Protein AF-A0A935KXL4-F1 (afdb_monomer)

Mean predicted aligned error: 6.33 Å

Solvent-accessible surface area (backbone atoms only — not comparable to full-atom values): 4352 Å² total; per-residue (Å²): 134,76,74,74,71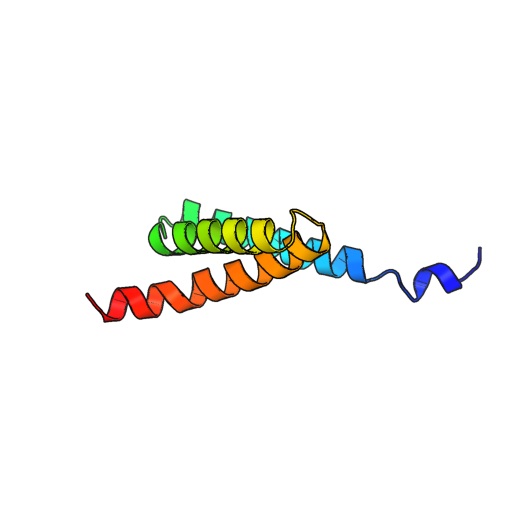,68,81,73,62,56,59,67,56,54,43,50,52,50,47,48,49,36,52,52,51,43,51,53,24,59,76,68,66,37,54,71,28,34,53,43,22,54,49,42,24,54,52,43,16,56,76,43,73,70,34,74,69,20,47,48,54,9,29,55,51,8,53,51,44,28,65,50,50,49,60,57,57,66,71,76,110

Structure (mmCIF, N/CA/C/O backbone):
data_AF-A0A935KXL4-F1
#
_entry.id   AF-A0A935KXL4-F1
#
loop_
_atom_site.group_PDB
_atom_site.id
_atom_site.type_symbol
_atom_site.label_atom_id
_atom_site.label_alt_id
_atom_site.label_comp_id
_atom_site.label_asym_id
_atom_site.label_entity_id
_atom_site.label_seq_id
_atom_site.pdbx_PDB_ins_code
_atom_site.Cartn_x
_atom_site.Cartn_y
_atom_site.Cartn_z
_atom_site.occupancy
_atom_site.B_iso_or_equiv
_atom_site.auth_seq_id
_atom_site.auth_comp_id
_atom_site.auth_asym_id
_atom_site.auth_atom_id
_atom_site.pdbx_PDB_model_num
ATOM 1 N N . MET A 1 1 ? 37.044 6.774 -13.013 1.00 42.56 1 MET A N 1
ATOM 2 C CA . MET A 1 1 ? 35.635 6.537 -12.626 1.00 42.56 1 MET A CA 1
ATOM 3 C C . MET A 1 1 ? 34.801 7.646 -13.236 1.00 42.56 1 MET A C 1
ATOM 5 O O . MET A 1 1 ? 34.970 8.794 -12.852 1.00 42.56 1 MET A O 1
ATOM 9 N N . ASN A 1 2 ? 34.010 7.320 -14.258 1.00 43.16 2 ASN A N 1
ATOM 10 C CA . ASN A 1 2 ? 33.217 8.297 -15.000 1.00 43.16 2 ASN A CA 1
ATOM 11 C C . ASN A 1 2 ? 31.969 8.688 -14.199 1.00 43.16 2 ASN A C 1
ATOM 13 O O . ASN A 1 2 ? 31.183 7.838 -13.791 1.00 43.16 2 ASN A O 1
ATOM 17 N N . ILE A 1 3 ? 31.794 9.992 -14.011 1.00 58.44 3 ILE A N 1
ATOM 18 C CA . ILE A 1 3 ? 30.760 10.651 -13.196 1.00 58.44 3 ILE A CA 1
ATOM 19 C C . ILE A 1 3 ? 29.366 10.545 -13.868 1.00 58.44 3 ILE A C 1
ATOM 21 O O . ILE A 1 3 ? 28.346 10.922 -13.301 1.00 58.44 3 ILE A O 1
ATOM 25 N N . SER A 1 4 ? 29.295 9.964 -15.070 1.00 54.34 4 SER A N 1
ATOM 26 C CA . SER A 1 4 ? 28.075 9.776 -15.860 1.00 54.34 4 SER A CA 1
ATOM 27 C C . SER A 1 4 ? 27.140 8.668 -15.355 1.00 54.34 4 SER A C 1
ATOM 29 O O . SER A 1 4 ? 25.965 8.689 -15.701 1.00 54.34 4 SER A O 1
ATOM 31 N N . LEU A 1 5 ? 27.597 7.751 -14.490 1.00 55.50 5 LEU A N 1
ATOM 32 C CA . LEU A 1 5 ? 26.715 6.783 -13.809 1.00 55.50 5 LEU A CA 1
ATOM 33 C C . LEU A 1 5 ? 25.924 7.404 -12.643 1.00 55.50 5 LEU A C 1
ATOM 35 O O . LEU A 1 5 ? 24.990 6.785 -12.142 1.00 55.50 5 LEU A O 1
ATOM 39 N N . LEU A 1 6 ? 26.288 8.616 -12.209 1.00 54.91 6 LEU A N 1
ATOM 40 C CA . LEU A 1 6 ? 25.691 9.278 -11.045 1.00 54.91 6 LEU A CA 1
ATOM 41 C C . LEU A 1 6 ? 24.454 10.131 -11.394 1.00 54.91 6 LEU A C 1
ATOM 43 O O . LEU A 1 6 ? 23.706 10.516 -10.501 1.00 54.91 6 LEU A O 1
ATOM 47 N N . HIS A 1 7 ? 24.237 10.454 -12.676 1.00 55.12 7 HIS A N 1
ATOM 48 C CA . HIS A 1 7 ? 23.179 11.382 -13.113 1.00 55.12 7 HIS A CA 1
ATOM 49 C C . HIS A 1 7 ? 21.843 10.692 -13.469 1.00 55.12 7 HIS A C 1
ATOM 51 O O . HIS A 1 7 ? 20.881 11.370 -13.810 1.00 55.12 7 HIS A O 1
ATOM 57 N N . SER A 1 8 ? 21.759 9.357 -13.360 1.00 54.66 8 SER A N 1
ATOM 58 C CA . SER A 1 8 ? 20.538 8.560 -13.619 1.00 54.66 8 SER A CA 1
ATOM 59 C C . SER A 1 8 ? 20.095 7.693 -12.420 1.00 54.66 8 SER A C 1
ATOM 61 O O . SER A 1 8 ? 19.123 6.949 -12.505 1.00 54.66 8 SER A O 1
ATOM 63 N N . SER A 1 9 ? 20.774 7.785 -11.273 1.00 68.44 9 SER A N 1
ATOM 64 C CA . SER A 1 9 ? 20.767 6.746 -10.229 1.00 68.44 9 SER A CA 1
ATOM 65 C C . SER A 1 9 ? 19.938 7.065 -8.974 1.00 68.44 9 SER A C 1
ATOM 67 O O . SER A 1 9 ? 20.195 6.502 -7.911 1.00 68.44 9 SER A O 1
ATOM 69 N N . MET A 1 10 ? 18.964 7.977 -9.054 1.00 78.62 10 MET A N 1
ATOM 70 C CA . MET A 1 10 ? 18.089 8.322 -7.914 1.00 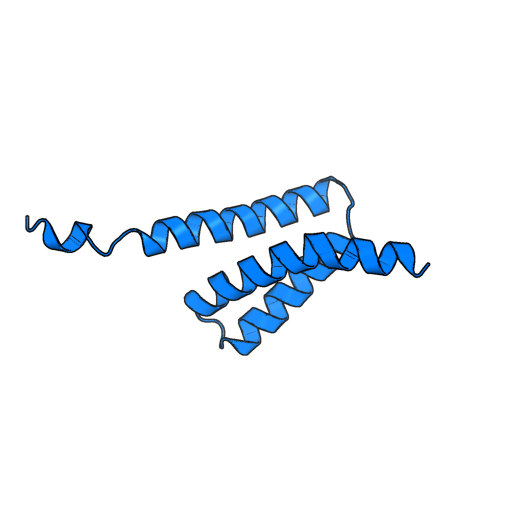78.62 10 MET A CA 1
ATOM 71 C C . MET A 1 10 ? 16.785 7.510 -7.878 1.00 78.62 10 MET A C 1
ATOM 73 O O . MET A 1 10 ? 16.181 7.379 -6.814 1.00 78.62 10 MET A O 1
ATOM 77 N N . GLU A 1 11 ? 16.353 6.934 -9.005 1.00 82.94 11 GLU A N 1
ATOM 78 C CA . GLU A 1 11 ? 15.112 6.145 -9.085 1.00 82.94 11 GLU A CA 1
ATOM 79 C C . GLU A 1 11 ? 15.049 4.996 -8.064 1.00 82.94 11 GLU A C 1
ATOM 81 O O . GLU A 1 11 ? 14.033 4.891 -7.376 1.00 82.94 11 GLU A O 1
ATOM 86 N N . PRO A 1 12 ? 16.111 4.187 -7.853 1.00 86.69 12 PRO A N 1
ATOM 87 C CA . PRO A 1 12 ? 16.059 3.103 -6.872 1.00 86.69 12 PRO A CA 1
ATOM 88 C C . PRO A 1 12 ? 15.888 3.604 -5.434 1.00 86.69 12 PRO A C 1
ATOM 90 O O . PRO A 1 12 ? 15.228 2.951 -4.628 1.00 86.69 12 PRO A O 1
ATOM 93 N N . LEU A 1 13 ? 16.451 4.773 -5.111 1.00 88.75 13 LEU A N 1
ATOM 94 C CA . LEU A 1 13 ? 16.283 5.406 -3.802 1.00 88.75 13 LEU A CA 1
ATOM 95 C C . LEU A 1 13 ? 14.843 5.881 -3.606 1.00 88.75 13 LEU A C 1
ATOM 97 O O . LEU A 1 13 ? 14.245 5.587 -2.573 1.00 88.75 13 LEU A O 1
ATOM 101 N N . LEU A 1 14 ? 14.260 6.551 -4.605 1.00 87.88 14 LEU A N 1
ATOM 102 C CA . LEU A 1 14 ? 12.856 6.970 -4.562 1.00 87.88 14 LEU A CA 1
ATOM 103 C C . LEU A 1 14 ? 11.912 5.768 -4.451 1.00 87.88 14 LEU A C 1
ATOM 105 O O . LEU A 1 14 ? 10.997 5.779 -3.626 1.00 87.88 14 LEU A O 1
ATOM 109 N N . TYR A 1 15 ? 12.161 4.707 -5.220 1.00 89.94 15 TYR A N 1
ATOM 110 C CA . TYR A 1 15 ? 11.412 3.456 -5.120 1.00 89.94 15 TYR A CA 1
ATOM 111 C C . TYR A 1 15 ? 11.529 2.841 -3.731 1.00 89.94 15 TYR A C 1
ATOM 113 O O . TYR A 1 15 ? 10.510 2.509 -3.128 1.00 89.94 15 TYR A O 1
ATOM 121 N N . GLY A 1 16 ? 12.748 2.746 -3.197 1.00 91.06 16 GLY A N 1
ATOM 122 C CA . GLY A 1 16 ? 13.001 2.226 -1.859 1.00 91.06 16 GLY A CA 1
ATOM 123 C C . GLY A 1 16 ? 12.245 2.999 -0.782 1.00 91.06 16 GLY A C 1
ATOM 124 O O . GLY A 1 16 ? 11.576 2.387 0.047 1.00 91.06 16 GLY A O 1
ATOM 125 N N . VAL A 1 17 ? 12.276 4.335 -0.828 1.00 94.94 17 VAL A N 1
ATOM 126 C CA . VAL A 1 17 ? 11.555 5.191 0.127 1.00 94.94 17 VAL A CA 1
ATOM 127 C C . VAL A 1 17 ? 10.048 4.968 0.038 1.00 94.94 17 VAL A C 1
ATOM 129 O O . VAL A 1 17 ? 9.400 4.780 1.064 1.00 94.94 17 VAL A O 1
ATOM 132 N N . ILE A 1 18 ? 9.472 4.944 -1.163 1.00 95.62 18 ILE A N 1
ATOM 133 C CA . ILE A 1 18 ? 8.021 4.778 -1.330 1.00 95.62 18 ILE A CA 1
ATOM 134 C C . ILE A 1 18 ? 7.560 3.384 -0.902 1.00 95.62 18 ILE A C 1
ATOM 136 O O . ILE A 1 18 ? 6.564 3.264 -0.190 1.00 95.62 18 ILE A O 1
ATOM 140 N N . ILE A 1 19 ? 8.298 2.337 -1.275 1.00 94.38 19 ILE A N 1
ATOM 141 C CA . ILE A 1 19 ? 8.002 0.962 -0.854 1.00 94.38 19 ILE A CA 1
ATOM 142 C C . ILE A 1 19 ? 8.111 0.840 0.669 1.00 94.38 19 ILE A C 1
ATOM 144 O O . ILE A 1 19 ? 7.218 0.284 1.310 1.00 94.38 19 ILE A O 1
ATOM 148 N N . PHE A 1 20 ? 9.155 1.422 1.264 1.00 96.50 20 PHE A N 1
ATOM 149 C CA . PHE A 1 20 ? 9.318 1.469 2.713 1.00 96.50 20 PHE A CA 1
ATOM 150 C C . PHE A 1 20 ? 8.144 2.178 3.396 1.00 96.50 20 PHE A C 1
ATOM 152 O O . PHE A 1 20 ? 7.598 1.649 4.362 1.00 96.50 20 PHE A O 1
ATOM 159 N N . LEU A 1 21 ? 7.702 3.328 2.876 1.00 97.19 21 LEU A N 1
ATOM 160 C CA . LEU A 1 21 ? 6.520 4.029 3.383 1.00 97.19 21 LEU A CA 1
ATOM 161 C C . LEU A 1 21 ? 5.255 3.172 3.264 1.00 97.19 21 LEU A C 1
ATOM 163 O O . LEU A 1 21 ? 4.450 3.164 4.192 1.00 97.19 21 LEU A O 1
ATOM 167 N N . GLY A 1 22 ? 5.100 2.411 2.177 1.00 96.12 22 GLY A N 1
ATOM 168 C CA . GLY A 1 22 ? 4.032 1.421 2.009 1.00 96.12 22 GLY A CA 1
ATOM 169 C C . GLY A 1 22 ? 4.001 0.394 3.138 1.00 96.12 22 GLY A C 1
ATOM 170 O O . GLY A 1 22 ? 2.978 0.209 3.800 1.00 96.12 22 GLY A O 1
ATOM 171 N N . ILE A 1 23 ? 5.147 -0.230 3.408 1.00 95.50 23 ILE A N 1
ATOM 172 C CA . ILE A 1 23 ? 5.289 -1.242 4.462 1.00 95.50 23 ILE A CA 1
ATOM 173 C C . ILE A 1 23 ? 5.084 -0.620 5.850 1.00 95.50 23 ILE A C 1
ATOM 175 O O . ILE A 1 23 ? 4.337 -1.164 6.664 1.00 95.50 23 ILE A O 1
ATOM 179 N N . ALA A 1 24 ? 5.699 0.534 6.120 1.00 97.12 24 ALA A N 1
ATOM 180 C CA . ALA A 1 24 ? 5.567 1.248 7.388 1.00 97.12 24 ALA A CA 1
ATOM 181 C C . ALA A 1 24 ? 4.113 1.676 7.649 1.00 97.12 24 ALA A C 1
ATOM 183 O O . ALA A 1 24 ? 3.609 1.529 8.763 1.00 97.12 24 ALA A O 1
ATOM 184 N N . SER A 1 25 ? 3.414 2.147 6.613 1.00 97.12 25 SER A N 1
ATOM 185 C CA . SER A 1 25 ? 1.991 2.489 6.651 1.00 97.12 25 SER A CA 1
ATOM 186 C C . SER A 1 25 ? 1.129 1.274 6.996 1.00 97.12 25 SER A C 1
ATOM 188 O O . SER A 1 25 ? 0.287 1.352 7.898 1.00 97.12 25 SER A O 1
ATOM 190 N N . MET A 1 26 ? 1.381 0.132 6.348 1.00 95.75 26 MET A N 1
ATOM 191 C CA . MET A 1 26 ? 0.671 -1.115 6.625 1.00 95.75 26 MET A CA 1
ATOM 192 C C . MET A 1 26 ? 0.917 -1.583 8.065 1.00 95.75 26 MET A C 1
ATOM 194 O O . MET A 1 26 ? -0.031 -1.889 8.791 1.00 95.75 26 MET A O 1
ATOM 198 N N . TRP A 1 27 ? 2.174 -1.560 8.518 1.00 96.38 27 TRP A N 1
ATOM 199 C CA . TRP A 1 27 ? 2.550 -1.908 9.888 1.00 96.38 27 TRP A CA 1
ATOM 200 C C . TRP A 1 27 ? 1.851 -1.019 10.921 1.00 96.38 27 TRP A C 1
ATOM 202 O O . TRP A 1 27 ? 1.251 -1.515 11.879 1.00 96.38 27 TRP A O 1
ATOM 212 N N . TYR A 1 28 ? 1.856 0.297 10.703 1.00 97.25 28 TYR A N 1
ATOM 213 C CA . TYR A 1 28 ? 1.160 1.257 11.556 1.00 97.25 28 TYR A CA 1
ATOM 214 C C . TYR A 1 28 ? -0.345 0.961 11.647 1.00 97.25 28 TYR A C 1
ATOM 216 O O . TYR A 1 28 ? -0.925 0.987 12.733 1.00 97.25 28 TYR A O 1
ATOM 224 N N . LYS A 1 29 ? -1.006 0.642 10.529 1.00 94.94 29 LYS A N 1
ATOM 225 C CA . LYS A 1 29 ? -2.446 0.336 10.533 1.00 94.94 29 LYS A CA 1
ATOM 226 C C . LYS A 1 29 ? -2.774 -0.990 11.211 1.00 94.94 29 LYS A C 1
ATOM 228 O O . LYS A 1 29 ? -3.777 -1.055 11.922 1.00 94.94 29 LYS A O 1
ATOM 233 N N . ILE A 1 30 ? -1.940 -2.013 11.033 1.00 94.69 30 ILE A N 1
ATOM 234 C CA . ILE A 1 30 ? -2.098 -3.308 11.709 1.00 94.69 30 ILE A CA 1
ATOM 235 C C . ILE A 1 30 ? -1.946 -3.126 13.225 1.00 94.69 30 ILE A C 1
ATOM 237 O O . ILE A 1 30 ? -2.828 -3.517 13.989 1.00 94.69 30 ILE A O 1
ATOM 241 N N . THR A 1 31 ? -0.882 -2.452 13.669 1.00 97.12 31 THR A N 1
ATOM 242 C CA . THR A 1 31 ? -0.610 -2.218 15.101 1.00 97.12 31 THR A CA 1
ATOM 243 C C . THR A 1 31 ? -1.643 -1.311 15.777 1.00 97.12 31 THR A C 1
ATOM 245 O O . THR A 1 31 ? -1.974 -1.521 16.942 1.00 97.12 31 THR A O 1
ATOM 248 N N . THR A 1 32 ? -2.234 -0.356 15.052 1.00 96.06 32 THR A N 1
ATOM 249 C CA . THR A 1 32 ? -3.311 0.519 15.560 1.00 96.06 32 THR A CA 1
ATOM 250 C C . THR A 1 32 ? -4.727 -0.029 15.337 1.00 96.06 32 THR A C 1
ATOM 252 O O . THR A 1 32 ? -5.702 0.696 15.545 1.00 96.06 32 THR A O 1
ATOM 255 N N . ARG A 1 33 ? -4.872 -1.302 14.930 1.00 94.88 33 ARG A N 1
ATOM 256 C CA . ARG A 1 33 ? -6.165 -1.982 14.691 1.00 94.88 33 ARG A CA 1
ATOM 257 C C . ARG A 1 33 ? -7.059 -1.289 13.650 1.00 94.88 33 ARG A C 1
ATOM 259 O O . ARG A 1 33 ? -8.284 -1.418 13.676 1.00 94.88 33 ARG A O 1
ATOM 266 N N . ARG A 1 34 ? -6.474 -0.562 12.695 1.00 93.06 34 ARG A N 1
ATOM 267 C CA . ARG A 1 34 ? -7.188 0.086 11.579 1.00 93.06 34 ARG A CA 1
ATOM 268 C C . 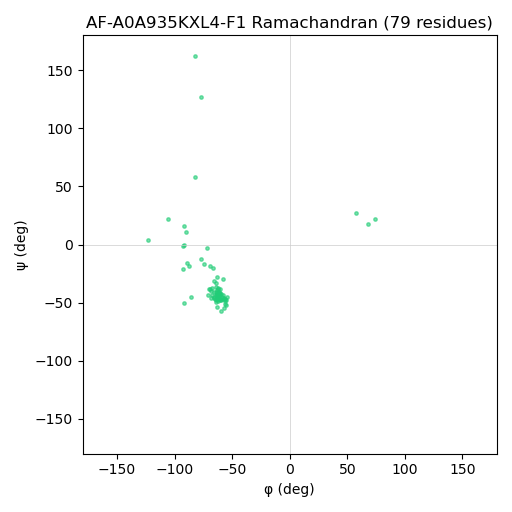ARG A 1 34 ? -7.455 -0.920 10.451 1.00 93.06 34 ARG A C 1
ATOM 270 O O . ARG A 1 34 ? -7.047 -0.703 9.312 1.00 93.06 34 ARG A O 1
ATOM 277 N N . TRP A 1 35 ? -8.157 -2.008 10.775 1.00 92.38 35 TRP A N 1
ATOM 278 C CA . TRP A 1 35 ? -8.325 -3.184 9.909 1.00 92.38 35 TRP A CA 1
ATOM 279 C C . TRP A 1 35 ? -8.912 -2.863 8.536 1.00 92.38 35 TRP A C 1
ATOM 281 O O . TRP A 1 35 ? -8.331 -3.263 7.537 1.00 92.38 35 TRP A O 1
ATOM 291 N N . LEU A 1 36 ? -9.983 -2.061 8.467 1.00 92.75 36 LEU A N 1
ATOM 292 C CA . LEU A 1 36 ? -10.587 -1.655 7.191 1.00 92.75 36 LEU A CA 1
ATOM 293 C C . LEU A 1 36 ? -9.564 -0.990 6.257 1.00 92.75 36 LEU A C 1
ATOM 295 O O . LEU A 1 36 ? -9.464 -1.332 5.084 1.00 92.75 36 LEU A O 1
ATOM 299 N N . ALA A 1 37 ? -8.786 -0.049 6.791 1.00 94.00 37 ALA A N 1
ATOM 300 C CA . ALA A 1 37 ? -7.792 0.675 6.016 1.00 94.00 37 ALA A CA 1
ATOM 301 C C . ALA A 1 37 ? -6.628 -0.235 5.590 1.00 94.00 37 ALA A C 1
ATOM 303 O O . ALA A 1 37 ? -6.199 -0.159 4.444 1.00 94.00 37 ALA A O 1
ATOM 304 N N . ALA A 1 38 ? -6.171 -1.137 6.466 1.00 95.06 38 ALA A N 1
ATOM 305 C CA . ALA A 1 38 ? -5.148 -2.127 6.126 1.00 95.06 38 ALA A CA 1
ATOM 306 C C . ALA A 1 38 ? -5.619 -3.098 5.026 1.00 95.06 38 ALA A C 1
ATOM 308 O O . ALA A 1 38 ? -4.882 -3.362 4.080 1.00 95.06 38 ALA A O 1
ATOM 309 N N . THR A 1 39 ? -6.860 -3.589 5.103 1.00 96.00 39 THR A N 1
ATOM 310 C CA . THR A 1 39 ? -7.440 -4.468 4.077 1.00 96.00 39 THR A CA 1
ATOM 311 C C . THR A 1 39 ? -7.519 -3.772 2.722 1.00 96.00 39 THR A C 1
ATOM 313 O O . THR A 1 39 ? -7.192 -4.386 1.706 1.00 96.00 39 THR A O 1
ATOM 316 N N . ILE A 1 40 ? -7.906 -2.493 2.693 1.00 96.25 40 ILE A N 1
ATOM 317 C CA . ILE A 1 40 ? -7.945 -1.704 1.457 1.00 96.25 40 ILE A CA 1
ATOM 318 C C . ILE A 1 40 ? -6.542 -1.553 0.860 1.00 96.25 40 ILE A C 1
ATOM 320 O O . ILE A 1 40 ? -6.381 -1.809 -0.332 1.00 96.25 40 ILE A O 1
ATOM 324 N N . GLU A 1 41 ? -5.529 -1.204 1.663 1.00 97.12 41 GLU A N 1
ATOM 325 C CA . GLU A 1 41 ? -4.141 -1.103 1.179 1.00 97.12 41 GLU A CA 1
ATOM 326 C C . GLU A 1 41 ? -3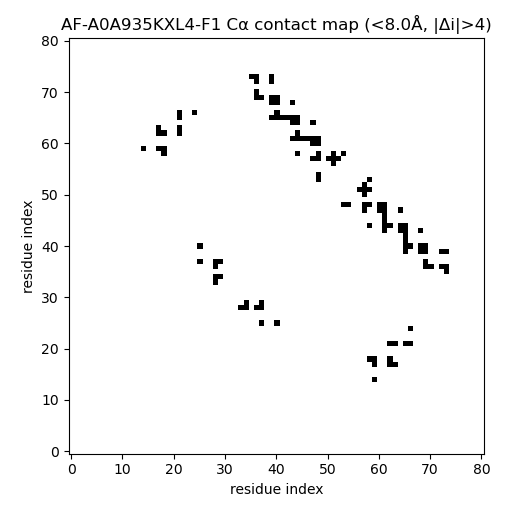.667 -2.414 0.550 1.00 97.12 41 GLU A C 1
ATOM 328 O O . GLU A 1 41 ? -3.203 -2.414 -0.588 1.00 97.12 41 GLU A O 1
ATOM 333 N N . ILE A 1 42 ? -3.837 -3.536 1.256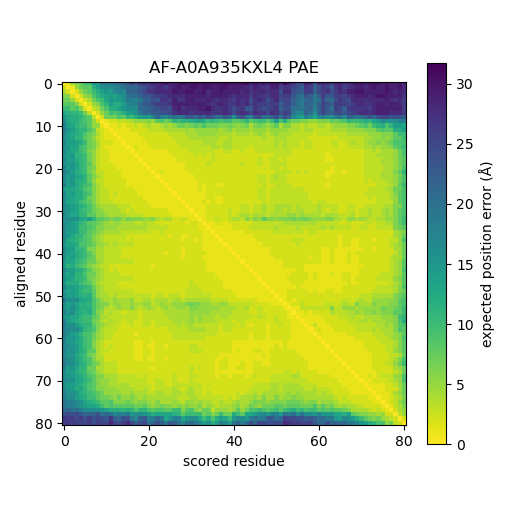 1.00 96.94 42 ILE A N 1
ATOM 334 C CA . ILE A 1 42 ? -3.408 -4.856 0.777 1.00 96.94 42 ILE A CA 1
ATOM 335 C C . ILE A 1 42 ? -4.134 -5.222 -0.522 1.00 96.94 42 ILE A C 1
ATOM 337 O O . ILE A 1 42 ? -3.508 -5.669 -1.483 1.00 96.94 42 ILE A O 1
ATOM 341 N N . THR A 1 43 ? -5.450 -5.010 -0.573 1.00 97.50 43 THR A N 1
ATOM 342 C CA . THR A 1 43 ? -6.270 -5.367 -1.739 1.00 97.50 43 THR A CA 1
ATOM 343 C C . THR A 1 43 ? -5.867 -4.555 -2.966 1.00 97.50 43 THR A C 1
ATOM 345 O O . THR A 1 43 ? -5.638 -5.126 -4.032 1.00 97.50 43 THR A O 1
ATOM 348 N N . VAL A 1 44 ? -5.733 -3.234 -2.818 1.00 97.56 44 VAL A N 1
ATOM 349 C CA . VAL A 1 44 ? -5.343 -2.345 -3.921 1.00 97.56 44 VAL A CA 1
ATOM 350 C C . VAL A 1 44 ? -3.918 -2.633 -4.373 1.00 97.56 44 VAL A C 1
ATOM 352 O O . VAL A 1 44 ? -3.679 -2.709 -5.577 1.00 97.56 44 VAL A O 1
ATOM 355 N N . PHE A 1 45 ? -2.991 -2.872 -3.440 1.00 97.69 45 PHE A N 1
ATOM 356 C CA . PHE A 1 45 ? -1.626 -3.257 -3.781 1.00 97.69 45 PHE A CA 1
ATOM 357 C C . PHE A 1 45 ? -1.609 -4.526 -4.638 1.00 97.69 45 PHE A C 1
ATOM 359 O O . PHE A 1 45 ? -1.073 -4.516 -5.743 1.00 97.69 45 PHE A O 1
ATOM 366 N N . VAL A 1 46 ? -2.240 -5.609 -4.169 1.00 97.69 46 VAL A N 1
ATOM 367 C CA . VAL A 1 46 ? -2.259 -6.896 -4.882 1.00 97.69 46 VAL A CA 1
ATOM 368 C C . VAL A 1 46 ? -2.927 -6.763 -6.251 1.00 97.69 46 VAL A C 1
ATOM 370 O O . VAL A 1 46 ? -2.415 -7.312 -7.226 1.00 97.69 46 VAL A O 1
ATOM 373 N N . LEU 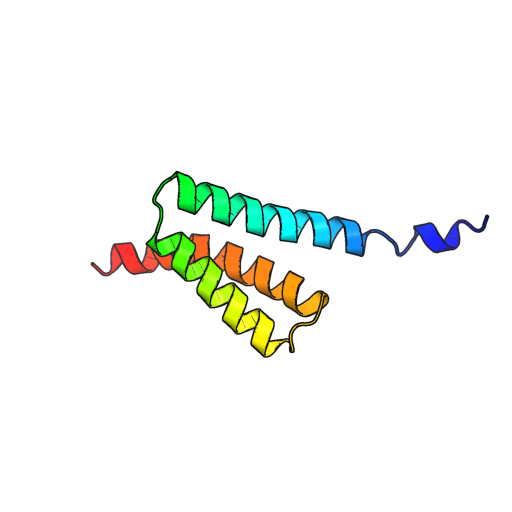A 1 47 ? -4.042 -6.033 -6.342 1.00 97.69 47 LEU A N 1
ATOM 374 C CA . LEU A 1 47 ? -4.747 -5.795 -7.601 1.00 97.69 47 LEU A CA 1
ATOM 375 C C . LEU A 1 47 ? -3.838 -5.085 -8.612 1.00 97.69 47 LEU A C 1
ATOM 377 O O . LEU A 1 47 ? -3.602 -5.600 -9.703 1.00 97.69 47 LEU A O 1
ATOM 381 N N . VAL A 1 48 ? -3.305 -3.919 -8.245 1.00 97.44 48 VAL A N 1
ATOM 382 C CA . VAL A 1 48 ? -2.510 -3.081 -9.153 1.00 97.44 48 VAL A CA 1
ATOM 383 C C . VAL A 1 48 ? -1.189 -3.758 -9.509 1.00 97.44 48 VAL A C 1
ATOM 385 O O . VAL A 1 48 ? -0.767 -3.697 -10.664 1.00 97.44 48 VAL A O 1
ATOM 388 N N . PHE A 1 49 ? -0.566 -4.457 -8.559 1.00 97.25 49 PHE A N 1
ATOM 389 C CA . PHE A 1 49 ? 0.668 -5.201 -8.793 1.00 97.25 49 PHE A CA 1
ATOM 390 C C . PHE A 1 49 ? 0.468 -6.330 -9.808 1.00 97.25 49 PHE A C 1
ATOM 392 O O . PHE A 1 49 ? 1.272 -6.484 -10.730 1.00 97.25 49 PHE A O 1
ATOM 399 N N . LYS A 1 50 ? -0.640 -7.077 -9.692 1.00 96.88 50 LYS A N 1
ATOM 400 C CA . LYS A 1 50 ? -1.013 -8.104 -10.674 1.00 96.88 50 LYS A CA 1
ATOM 401 C C . LYS A 1 50 ? -1.316 -7.499 -12.045 1.00 96.88 50 LYS A C 1
ATOM 403 O O . LYS A 1 50 ? -0.871 -8.053 -13.045 1.00 96.88 50 LYS A O 1
ATOM 408 N N . LEU A 1 51 ? -2.001 -6.354 -12.099 1.00 96.81 51 LEU A N 1
ATOM 409 C CA . LEU A 1 51 ? -2.265 -5.640 -13.356 1.00 96.81 51 LEU A CA 1
ATOM 410 C C . LEU A 1 51 ? -0.979 -5.153 -14.046 1.00 96.81 51 LEU A C 1
ATOM 412 O O . LEU A 1 51 ? -0.940 -5.080 -15.268 1.00 96.81 51 LEU A O 1
ATOM 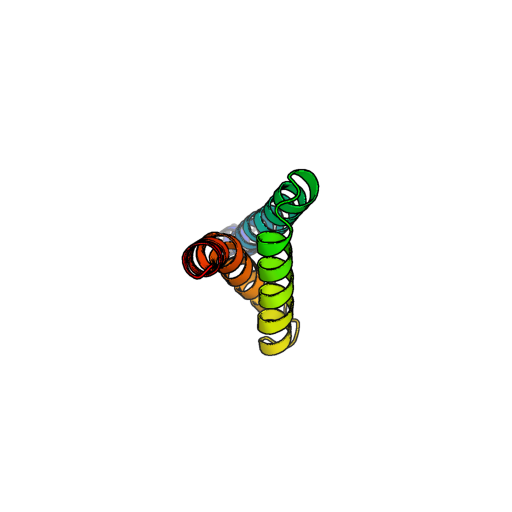416 N N . HIS A 1 52 ? 0.089 -4.887 -13.288 1.00 95.12 52 HIS A N 1
ATOM 417 C CA . HIS A 1 52 ? 1.413 -4.531 -13.816 1.00 95.12 52 HIS A CA 1
ATOM 418 C C . HIS A 1 52 ? 2.351 -5.738 -14.017 1.00 95.12 52 HIS A C 1
ATOM 420 O O . HIS A 1 52 ? 3.570 -5.568 -14.129 1.00 95.12 52 HIS A O 1
ATOM 426 N N . GLY A 1 53 ? 1.813 -6.963 -14.023 1.00 94.56 53 GLY A N 1
ATOM 427 C CA . GLY A 1 53 ? 2.573 -8.181 -14.316 1.00 94.56 53 GLY A CA 1
ATOM 428 C C . GLY A 1 53 ? 3.621 -8.557 -13.265 1.00 94.56 53 GLY A C 1
ATOM 429 O O . GLY A 1 53 ? 4.527 -9.327 -13.565 1.00 94.56 53 GLY A O 1
ATOM 430 N N . GLY A 1 54 ? 3.535 -8.013 -12.047 1.00 93.12 54 GLY A N 1
ATOM 431 C CA . GLY A 1 54 ? 4.477 -8.328 -10.971 1.00 93.12 54 GLY A CA 1
ATOM 432 C C . GLY A 1 54 ? 5.872 -7.700 -11.119 1.00 93.12 54 GLY A C 1
ATOM 433 O O . GLY A 1 54 ? 6.839 -8.204 -10.552 1.00 93.12 54 GLY A O 1
ATOM 434 N N . THR A 1 55 ? 5.999 -6.618 -11.891 1.00 94.19 55 THR A N 1
ATOM 435 C CA . THR A 1 55 ? 7.280 -5.937 -12.159 1.00 94.19 55 THR A CA 1
ATOM 436 C C . THR A 1 55 ? 7.693 -4.969 -11.041 1.00 94.19 55 THR A C 1
ATOM 438 O O . THR A 1 55 ? 6.859 -4.521 -10.257 1.00 94.19 55 THR A O 1
ATOM 441 N N . MET A 1 56 ? 8.976 -4.576 -10.993 1.00 90.19 56 MET A N 1
ATOM 442 C CA . MET A 1 56 ? 9.492 -3.579 -10.033 1.00 90.19 56 MET A CA 1
ATOM 443 C C . MET A 1 56 ? 8.735 -2.243 -10.127 1.00 90.19 56 MET A C 1
ATOM 445 O O . MET A 1 56 ? 8.250 -1.728 -9.118 1.00 90.19 56 MET A O 1
ATOM 449 N N . ASN A 1 57 ? 8.558 -1.725 -11.347 1.00 90.19 57 ASN A N 1
ATOM 450 C CA . ASN A 1 57 ? 7.804 -0.492 -11.598 1.00 90.19 57 ASN A CA 1
ATOM 451 C C . ASN A 1 57 ? 6.326 -0.658 -11.217 1.00 90.19 57 ASN A C 1
ATOM 453 O O . ASN A 1 57 ? 5.718 0.253 -10.658 1.00 90.19 57 ASN A O 1
ATOM 457 N N . GLY A 1 58 ? 5.768 -1.850 -11.451 1.00 91.62 58 GLY A N 1
ATOM 458 C CA . GLY A 1 58 ? 4.439 -2.224 -10.984 1.00 91.62 58 GLY A CA 1
ATOM 459 C C . GLY A 1 58 ? 4.304 -2.199 -9.466 1.00 91.62 58 GLY A C 1
ATOM 460 O O . GLY A 1 58 ? 3.312 -1.693 -8.954 1.00 91.62 58 GLY A O 1
ATOM 461 N N . GLY A 1 59 ? 5.306 -2.691 -8.734 1.00 93.25 59 GLY A N 1
ATOM 462 C CA . GLY A 1 59 ? 5.345 -2.644 -7.271 1.00 93.25 59 GLY A CA 1
ATOM 463 C C . GLY A 1 59 ? 5.385 -1.213 -6.733 1.00 93.25 59 GLY A C 1
ATOM 464 O O . GLY A 1 59 ? 4.688 -0.895 -5.767 1.00 93.25 59 GLY A O 1
ATOM 465 N N . PHE A 1 60 ? 6.130 -0.322 -7.393 1.00 94.88 60 PHE A N 1
ATOM 466 C CA . PHE A 1 60 ? 6.142 1.102 -7.059 1.00 94.88 60 PHE A CA 1
ATOM 467 C C . PHE A 1 60 ? 4.764 1.745 -7.270 1.00 94.88 60 PHE A C 1
ATOM 469 O O . PHE A 1 60 ? 4.199 2.309 -6.331 1.00 94.88 60 PHE A O 1
ATOM 476 N N . ALA A 1 61 ? 4.185 1.594 -8.466 1.00 95.06 61 ALA A N 1
ATOM 477 C CA . ALA A 1 61 ? 2.863 2.134 -8.786 1.00 95.06 61 ALA A CA 1
ATOM 478 C C . ALA A 1 61 ? 1.773 1.573 -7.855 1.00 95.06 61 ALA A C 1
ATOM 480 O O . ALA A 1 61 ? 0.941 2.321 -7.339 1.00 95.06 61 ALA A O 1
ATOM 481 N N . ALA A 1 62 ? 1.819 0.268 -7.576 1.00 97.31 62 ALA A N 1
ATOM 482 C CA . ALA A 1 62 ? 0.912 -0.398 -6.651 1.00 97.31 62 ALA A CA 1
ATOM 483 C C . ALA A 1 62 ? 1.045 0.132 -5.221 1.00 97.31 62 ALA A C 1
ATOM 485 O O . ALA A 1 62 ? 0.031 0.305 -4.550 1.00 97.31 62 ALA A O 1
ATOM 486 N N . THR A 1 63 ? 2.262 0.436 -4.759 1.00 97.44 63 THR A N 1
ATOM 487 C CA . THR A 1 63 ? 2.474 1.011 -3.423 1.00 97.44 63 THR A CA 1
ATOM 488 C C . THR A 1 63 ? 1.871 2.406 -3.311 1.00 97.44 63 THR A C 1
ATOM 490 O O . THR A 1 63 ? 1.163 2.689 -2.345 1.00 97.44 63 THR A O 1
ATOM 493 N N . VAL A 1 64 ? 2.093 3.268 -4.309 1.00 96.81 64 VAL A N 1
ATOM 494 C CA . VAL A 1 64 ? 1.503 4.616 -4.336 1.00 96.81 64 VAL A CA 1
ATOM 495 C C . VAL A 1 64 ? -0.026 4.535 -4.339 1.00 96.81 64 VAL A C 1
ATOM 497 O O . VAL A 1 64 ? -0.683 5.187 -3.527 1.00 96.81 64 VAL A O 1
ATOM 500 N N . ALA A 1 65 ? -0.597 3.695 -5.206 1.00 97.50 65 ALA A N 1
ATOM 501 C CA . ALA A 1 65 ? -2.041 3.498 -5.288 1.00 97.50 65 ALA A CA 1
ATOM 502 C C . ALA A 1 65 ? -2.626 2.955 -3.975 1.00 97.50 65 ALA A C 1
ATOM 504 O O . ALA A 1 65 ? -3.649 3.452 -3.503 1.00 97.50 65 ALA A O 1
ATOM 505 N N . ALA A 1 66 ? -1.961 1.974 -3.359 1.00 97.56 66 ALA A N 1
ATOM 506 C CA . ALA A 1 66 ? -2.375 1.390 -2.091 1.00 97.56 66 ALA A CA 1
ATOM 507 C C . ALA A 1 66 ? -2.369 2.420 -0.960 1.00 97.56 66 ALA A C 1
ATOM 509 O O . ALA A 1 66 ? -3.379 2.552 -0.27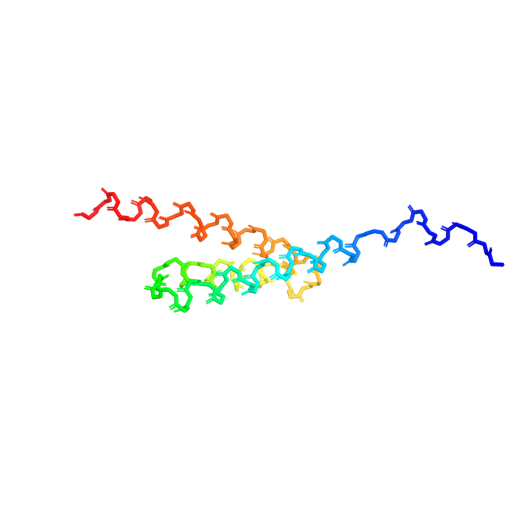6 1.00 97.56 66 ALA A O 1
ATOM 510 N N . LEU A 1 67 ? -1.289 3.196 -0.810 1.00 97.00 67 LEU A N 1
ATOM 511 C CA . LEU A 1 67 ? -1.176 4.249 0.204 1.00 97.00 67 LEU A CA 1
ATOM 512 C C . LEU A 1 67 ? -2.307 5.280 0.091 1.00 97.00 67 LEU A C 1
ATOM 514 O O . LEU A 1 67 ? -2.944 5.623 1.089 1.00 97.00 67 LEU A O 1
ATOM 518 N N . LEU A 1 68 ? -2.587 5.749 -1.129 1.00 96.38 68 LEU A N 1
ATOM 519 C CA . LEU A 1 68 ? -3.665 6.707 -1.382 1.00 96.38 68 LEU A CA 1
ATOM 520 C C . LEU A 1 68 ? -5.038 6.100 -1.079 1.00 96.38 68 LEU A C 1
ATOM 522 O O . LEU A 1 68 ? -5.848 6.708 -0.376 1.00 96.38 68 LEU A O 1
ATOM 526 N N . ALA A 1 69 ? -5.297 4.884 -1.556 1.00 96.31 69 ALA A N 1
ATOM 527 C CA . ALA A 1 69 ? -6.566 4.205 -1.331 1.00 96.31 69 ALA A CA 1
ATOM 528 C C . ALA A 1 69 ? -6.810 3.914 0.157 1.00 96.31 69 ALA A C 1
ATOM 530 O O . ALA A 1 69 ? -7.900 4.172 0.667 1.00 96.31 69 ALA A O 1
ATOM 531 N N . GLY A 1 70 ? -5.787 3.443 0.870 1.00 93.31 70 GLY A N 1
ATOM 532 C CA . GLY A 1 70 ? -5.821 3.172 2.304 1.00 93.31 70 GLY A CA 1
ATOM 533 C C . GLY A 1 70 ? -5.980 4.406 3.184 1.00 93.31 70 GLY A C 1
ATOM 534 O O . GLY A 1 70 ? -6.387 4.281 4.339 1.00 93.31 70 GLY A O 1
ATOM 535 N N . LEU A 1 71 ? -5.667 5.591 2.658 1.00 93.19 71 LEU A N 1
ATOM 536 C CA . LEU A 1 71 ? -5.912 6.868 3.320 1.00 93.19 71 LEU A CA 1
ATOM 537 C C . LEU A 1 71 ? -7.333 7.380 3.048 1.00 93.19 71 LEU A C 1
ATOM 539 O O . LEU A 1 71 ? -8.014 7.834 3.966 1.00 93.19 71 LEU A O 1
ATOM 543 N N . ILE A 1 72 ? -7.775 7.304 1.791 1.00 94.25 72 ILE A N 1
ATOM 544 C CA . ILE A 1 72 ? -8.965 8.006 1.302 1.00 94.25 72 ILE A CA 1
ATOM 545 C C . ILE A 1 72 ? -10.233 7.148 1.416 1.00 94.25 72 ILE A C 1
ATOM 547 O O . ILE A 1 72 ? -11.237 7.598 1.969 1.00 94.25 72 ILE A O 1
ATOM 551 N N . LEU A 1 73 ? -10.216 5.903 0.933 1.00 92.88 73 LEU A N 1
ATOM 552 C CA . LEU A 1 73 ? -11.418 5.061 0.851 1.00 92.88 73 LEU A CA 1
ATOM 553 C C . LEU A 1 73 ? -12.064 4.731 2.211 1.00 92.88 73 LEU A C 1
ATOM 555 O O . LEU A 1 73 ? -13.294 4.762 2.285 1.00 92.88 73 LEU A O 1
ATOM 559 N N . PRO A 1 74 ? -11.321 4.494 3.314 1.00 90.31 74 PRO A N 1
ATOM 560 C CA . PRO A 1 74 ? -11.940 4.284 4.624 1.00 90.31 74 PRO A CA 1
ATOM 561 C C . PRO A 1 74 ? -12.811 5.457 5.086 1.00 90.31 74 PRO A C 1
ATOM 563 O O . PRO A 1 74 ? -13.764 5.244 5.833 1.00 90.31 74 PRO A O 1
ATOM 566 N N . LEU A 1 75 ? -12.493 6.689 4.665 1.00 89.62 75 LEU A N 1
ATOM 567 C CA . LEU A 1 75 ? -13.264 7.884 5.018 1.00 89.62 75 LEU A CA 1
ATOM 568 C C . LEU A 1 75 ? -14.634 7.881 4.340 1.00 89.62 75 LEU A C 1
ATOM 570 O O . LEU A 1 75 ? -15.620 8.274 4.956 1.00 89.62 75 LEU A O 1
ATOM 574 N N . PHE A 1 76 ? -14.701 7.414 3.093 1.00 89.44 76 PHE A N 1
ATOM 575 C CA . PHE A 1 76 ? -15.958 7.278 2.362 1.00 89.44 76 PHE A CA 1
ATOM 576 C C . PHE A 1 76 ? -16.809 6.138 2.917 1.00 89.44 76 PHE A C 1
ATOM 578 O O . PHE A 1 76 ? -17.999 6.327 3.149 1.00 89.44 76 PHE A O 1
ATOM 585 N N . VAL A 1 77 ? -16.193 4.990 3.215 1.00 88.31 77 VAL A N 1
ATOM 586 C CA . VAL A 1 77 ? -16.909 3.832 3.773 1.00 88.31 77 VAL A CA 1
ATOM 587 C C . VAL A 1 77 ? -17.509 4.155 5.145 1.00 88.31 77 VAL A C 1
ATOM 589 O O . VAL A 1 77 ? -18.660 3.823 5.392 1.00 88.31 77 VAL A O 1
ATOM 592 N N . ARG A 1 78 ? -16.780 4.868 6.015 1.00 82.06 78 ARG A N 1
ATOM 593 C CA . ARG A 1 78 ? -17.279 5.276 7.343 1.00 82.06 78 ARG A CA 1
ATOM 594 C C . ARG A 1 78 ? -18.384 6.334 7.318 1.00 82.06 78 ARG A C 1
ATOM 596 O O . ARG A 1 78 ? -19.030 6.526 8.335 1.00 82.06 78 ARG A O 1
ATOM 603 N N . ARG A 1 79 ? -18.554 7.067 6.214 1.00 70.44 79 ARG A N 1
ATOM 604 C CA . ARG A 1 79 ? -19.625 8.069 6.058 1.00 70.44 79 ARG A CA 1
ATOM 605 C C . ARG A 1 79 ? -20.927 7.470 5.524 1.00 70.44 79 ARG A C 1
ATOM 607 O O . ARG A 1 79 ? -21.957 8.121 5.626 1.00 70.44 79 ARG A O 1
ATOM 614 N N . GLY A 1 80 ? -20.867 6.285 4.917 1.00 59.06 80 GLY A N 1
ATOM 615 C CA . GLY A 1 80 ? -22.028 5.594 4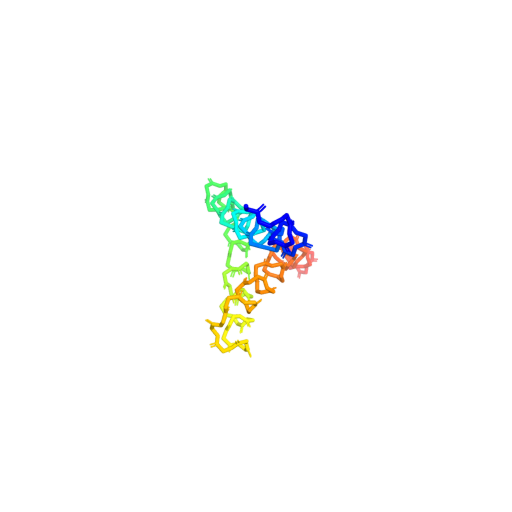.349 1.00 59.06 80 GLY A CA 1
ATOM 616 C C . GLY A 1 80 ? -22.715 4.609 5.301 1.00 59.06 80 GLY A C 1
ATOM 617 O O . GLY A 1 80 ? -23.692 3.988 4.894 1.00 59.06 80 GLY A O 1
ATOM 618 N N . THR A 1 81 ? -22.200 4.451 6.523 1.00 50.72 81 THR A N 1
ATOM 619 C CA . THR A 1 81 ? -22.750 3.625 7.615 1.00 50.72 81 THR A CA 1
ATOM 620 C C . THR A 1 81 ? -23.185 4.513 8.762 1.00 50.72 81 THR A C 1
ATOM 622 O O . THR A 1 81 ? -24.263 4.254 9.330 1.00 50.72 81 THR A O 1
#

Foldseek 3Di:
DDCVVVPPPCVVVVLVVLLVVLVVVLVVCVVVVVVVLNVQLVVQLVVQCVVVVVDSVSNSVSSVRSVVRSVPVVVVVVVVD

Sequence (81 aa):
MNISLLHSSMEPLLYGVIIFLGIASMWYKITTRRWLAATIEITVFVLVFKLHGGTMNGGFAATVAALLAGLILPLFVRRGT

Radius of gyration: 15.62 Å; Cα contacts (8 Å, |Δi|>4): 64; chains: 1; bounding box: 58×20×31 Å

Secondary structure (DSSP, 8-state):
--GGGSSSTTHHHHHHHHHHHHHHHHHHHHHTT-HHHHHHHHHHHHHHHHHTTT-HHHHHHHHHHHHHHHHHHHHHHHH--

pLDDT: mean 88.35, std 14.46, range [42.56, 97.69]